Protein AF-A0A2E9MSY7-F1 (afdb_monomer)

Solvent-accessible surface area (backbone atoms only — not comparable to full-atom values): 4937 Å² total; per-residue (Å²): 82,60,37,43,33,36,29,62,62,78,55,91,88,54,67,54,65,72,73,54,71,69,56,49,49,61,43,58,80,67,63,49,77,86,36,40,62,31,38,32,44,96,90,49,77,33,66,75,74,52,70,68,61,52,54,54,49,49,57,29,56,78,65,67,49,58,50,75,50,64,56,92,32,34,36,38,38,42,31,74,45,89,76,130

Radius of gyration: 12.13 Å; Cα contacts (8 Å, |Δi|>4): 126; chains: 1; bounding box: 27×24×37 Å

Secondary structure (DSSP, 8-state):
-EEEEEEE-S-TTS--S---HHHHHHHHTT--GGGEEEEE-SS-EESS--HHHHHHHHHHHHTT--EEEEETTEEEEEEE----

pLDDT: mean 88.34, std 10.44, range [55.41, 96.44]

Nearest PDB structures (foldseek):
  7z2g-assembly1_B  TM=3.491E-01  e=4.794E+00  Human immunodeficiency virus type 1 BH10
  3qip-assembly1_A  TM=4.280E-01  e=6.143E+00  HIV-1 M:B_HXB2R
  3lp0-assembly1_A  TM=4.119E-01  e=6.953E+00  HIV-1 M:B_HXB2R

Sequence (84 aa):
MIFRIEAIIGDRYESTDSLTKEQVHHWLEKIQKHDILKVETEDDYWEDVPDELFELLKTN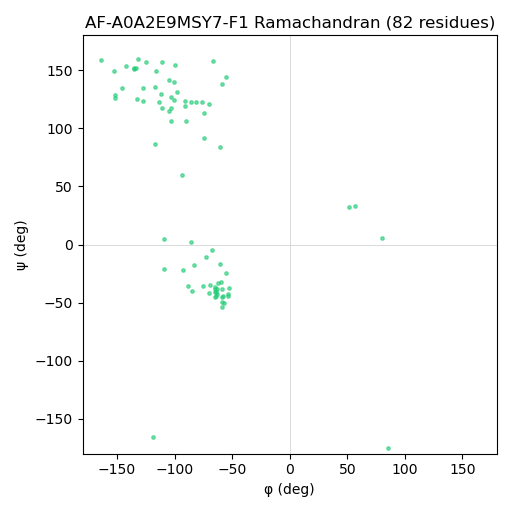IDAEKYDYTMAKGHLWLNVDIPIE

Foldseek 3Di:
DKKKWKFAFDDPVDLDQDDDPVRVLVRLLVDDQVRICWIDDPVDIDRRDDPVNVVQSNVCSVVVQWDWHGDRRMIIIIHDDPDD

Mean predicted aligned error: 4.25 Å

Structure (mmCIF, N/CA/C/O backbone):
data_AF-A0A2E9MSY7-F1
#
_entry.id   AF-A0A2E9MSY7-F1
#
loop_
_atom_site.group_PDB
_atom_site.id
_atom_site.type_symbol
_atom_site.label_atom_id
_atom_site.label_alt_id
_atom_site.label_comp_id
_atom_site.label_asym_id
_atom_site.label_entity_id
_atom_site.label_seq_id
_atom_site.pdbx_PDB_ins_code
_atom_site.Cartn_x
_atom_site.Cartn_y
_atom_site.Cartn_z
_atom_site.occupancy
_atom_site.B_iso_or_equiv
_atom_site.auth_seq_id
_atom_site.auth_comp_id
_atom_site.auth_asym_id
_atom_site.auth_atom_id
_atom_site.pdbx_PDB_model_num
ATOM 1 N N . MET A 1 1 ? 3.152 -8.622 -12.205 1.00 91.19 1 MET A N 1
ATOM 2 C CA . MET A 1 1 ? 4.003 -9.055 -11.073 1.00 91.19 1 MET A CA 1
ATOM 3 C C . MET A 1 1 ? 3.298 -8.615 -9.810 1.00 91.19 1 MET A C 1
ATOM 5 O O . MET A 1 1 ? 2.860 -7.471 -9.747 1.00 91.19 1 MET A O 1
ATOM 9 N N . ILE A 1 2 ? 3.138 -9.515 -8.838 1.00 93.75 2 ILE A N 1
ATOM 10 C CA . ILE A 1 2 ? 2.394 -9.208 -7.612 1.00 93.75 2 ILE A CA 1
ATOM 11 C C . ILE A 1 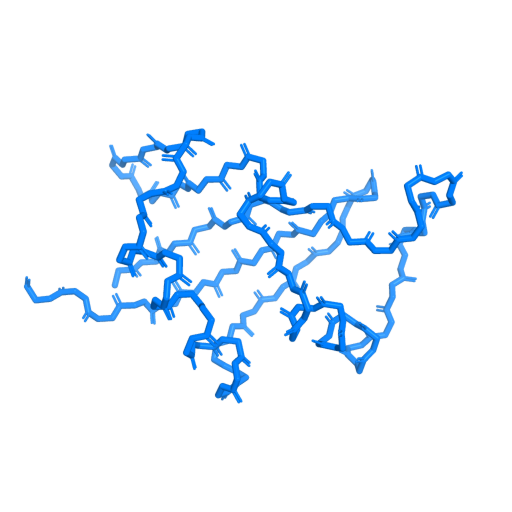2 ? 3.336 -8.559 -6.603 1.00 93.75 2 ILE A C 1
ATOM 13 O O . ILE A 1 2 ? 4.333 -9.156 -6.203 1.00 93.75 2 ILE A O 1
ATOM 17 N N . PHE A 1 3 ? 2.968 -7.359 -6.177 1.00 95.56 3 PHE A N 1
ATOM 18 C CA . PHE A 1 3 ? 3.595 -6.629 -5.090 1.00 95.56 3 PHE A CA 1
ATOM 19 C C . PHE A 1 3 ? 2.722 -6.734 -3.851 1.00 95.56 3 PHE A C 1
ATOM 21 O O . PHE A 1 3 ? 1.532 -6.412 -3.889 1.00 95.56 3 PHE A O 1
ATOM 28 N N . ARG A 1 4 ? 3.326 -7.157 -2.746 1.00 96.38 4 ARG A N 1
ATOM 29 C CA . ARG A 1 4 ? 2.721 -7.173 -1.423 1.00 96.38 4 ARG A CA 1
ATOM 30 C C . ARG A 1 4 ? 3.312 -6.035 -0.603 1.00 96.38 4 ARG A C 1
ATOM 32 O O . ARG A 1 4 ? 4.506 -6.019 -0.321 1.00 96.38 4 ARG A O 1
ATOM 39 N N . ILE A 1 5 ? 2.479 -5.069 -0.244 1.00 95.44 5 ILE A N 1
ATOM 40 C CA . ILE A 1 5 ? 2.894 -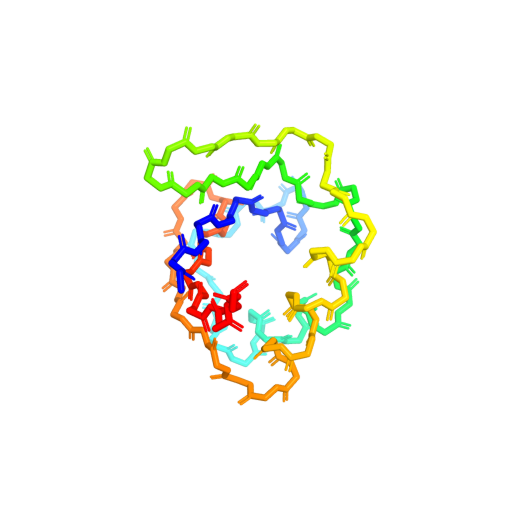3.849 0.450 1.00 95.44 5 ILE A CA 1
ATOM 41 C C . ILE A 1 5 ? 2.344 -3.873 1.866 1.00 95.44 5 ILE A C 1
ATOM 43 O O . ILE A 1 5 ? 1.149 -4.083 2.064 1.00 95.44 5 ILE A O 1
ATOM 47 N N . GLU A 1 6 ? 3.208 -3.630 2.842 1.00 94.75 6 GLU A N 1
ATOM 48 C CA . GLU A 1 6 ? 2.815 -3.388 4.223 1.00 94.75 6 GLU A CA 1
ATOM 49 C C . GLU A 1 6 ? 2.8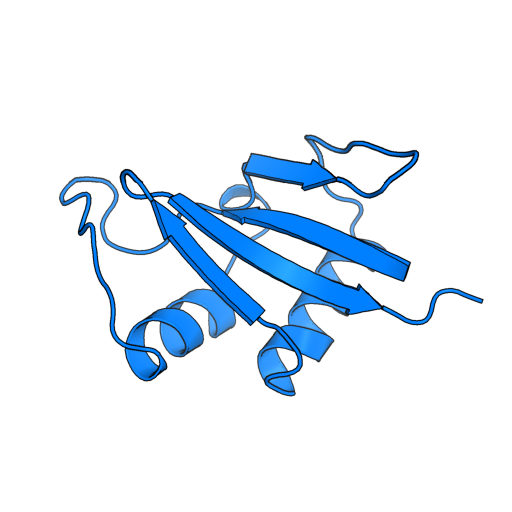35 -1.888 4.501 1.00 94.75 6 GLU A C 1
ATOM 51 O O . GLU A 1 6 ? 3.865 -1.238 4.322 1.00 94.75 6 GLU A O 1
ATOM 56 N N . ALA A 1 7 ? 1.714 -1.338 4.958 1.00 92.06 7 ALA A N 1
ATOM 57 C CA . ALA A 1 7 ? 1.583 0.079 5.257 1.00 92.06 7 ALA A CA 1
ATOM 58 C C . ALA A 1 7 ? 0.878 0.325 6.593 1.00 92.06 7 ALA A C 1
ATOM 60 O O . ALA A 1 7 ? 0.025 -0.453 7.034 1.00 92.06 7 ALA A O 1
ATOM 61 N N . ILE A 1 8 ? 1.212 1.453 7.212 1.00 88.12 8 ILE A N 1
ATOM 62 C CA . ILE A 1 8 ? 0.493 1.992 8.363 1.00 88.12 8 ILE A CA 1
ATOM 63 C C . ILE A 1 8 ? -0.590 2.941 7.848 1.00 88.12 8 ILE A C 1
ATOM 65 O O . ILE A 1 8 ? -0.292 3.914 7.161 1.00 88.12 8 ILE A O 1
ATOM 69 N N . ILE A 1 9 ? -1.845 2.685 8.216 1.00 81.62 9 ILE A N 1
ATOM 70 C CA . ILE A 1 9 ? -2.976 3.588 7.958 1.00 81.62 9 ILE A CA 1
ATOM 71 C C . ILE A 1 9 ? -3.801 3.786 9.232 1.00 81.62 9 ILE A C 1
ATOM 73 O O . ILE A 1 9 ? -3.763 2.953 10.136 1.00 81.62 9 ILE A O 1
ATOM 77 N N . GLY A 1 10 ? -4.589 4.862 9.283 1.00 73.31 10 GLY A N 1
ATOM 78 C CA . GLY A 1 10 ? -5.378 5.209 10.466 1.00 73.31 10 GLY A CA 1
ATOM 79 C C . GLY A 1 10 ? -4.591 6.024 11.496 1.00 73.31 10 GLY A C 1
ATOM 80 O O . GLY A 1 10 ? -3.454 6.436 11.263 1.00 73.31 10 GLY A O 1
ATOM 81 N N . ASP A 1 11 ? -5.219 6.291 12.643 1.00 66.25 11 ASP A N 1
ATOM 82 C CA . ASP A 1 11 ? -4.531 6.929 13.764 1.00 66.25 11 ASP A CA 1
ATOM 83 C C . ASP A 1 11 ? -3.527 5.935 14.369 1.00 66.25 11 ASP A C 1
ATOM 85 O O . ASP A 1 11 ? -3.903 4.862 14.837 1.00 66.25 11 ASP A O 1
ATOM 89 N N . ARG A 1 12 ? -2.236 6.292 14.380 1.00 60.94 12 ARG A N 1
ATOM 90 C CA . ARG A 1 12 ? -1.162 5.454 14.945 1.00 60.94 12 ARG A CA 1
ATOM 91 C C . ARG A 1 12 ? -1.356 5.167 16.442 1.00 60.94 12 ARG A C 1
ATOM 93 O O . ARG A 1 12 ? -0.713 4.258 16.963 1.00 60.94 12 ARG A O 1
ATOM 100 N N . TYR A 1 13 ? -2.210 5.928 17.129 1.00 55.41 13 TYR A N 1
ATOM 101 C CA . TYR A 1 13 ? -2.536 5.750 18.545 1.00 55.41 13 TYR A CA 1
ATOM 102 C C . TYR A 1 13 ? -3.769 4.874 18.787 1.00 55.41 13 TYR A C 1
ATOM 104 O O . TYR A 1 13 ? -3.887 4.278 19.858 1.00 55.41 13 TYR A O 1
ATOM 112 N N . GLU A 1 14 ? -4.647 4.736 17.794 1.00 57.22 14 GLU A N 1
ATOM 113 C CA . GLU A 1 14 ? -5.792 3.831 17.831 1.00 57.22 14 GLU A CA 1
ATOM 114 C C . GLU A 1 14 ? -5.612 2.792 16.728 1.00 57.22 14 GLU A C 1
ATOM 116 O O . GLU A 1 14 ? -6.091 2.960 15.606 1.00 57.22 14 GLU A O 1
ATOM 121 N N . SER A 1 15 ? -4.895 1.705 17.045 1.00 57.47 15 SER A N 1
ATOM 122 C CA . SER A 1 15 ? -4.792 0.524 16.181 1.00 57.47 15 SER A CA 1
ATOM 123 C C . SER A 1 15 ? -6.183 -0.073 15.973 1.00 57.47 15 SER A C 1
ATOM 125 O O . SER A 1 15 ? -6.623 -0.969 16.690 1.00 57.47 15 SER A O 1
ATOM 127 N N . THR A 1 16 ? -6.914 0.483 15.015 1.00 63.09 16 THR A N 1
ATOM 128 C CA . THR A 1 16 ? -8.227 -0.002 14.626 1.00 63.09 16 THR A CA 1
ATOM 129 C C . THR A 1 16 ? -8.013 -1.275 13.821 1.00 63.09 16 THR A C 1
ATOM 131 O O . THR A 1 16 ? -7.462 -1.264 12.723 1.00 63.09 16 THR A O 1
ATOM 134 N N . ASP A 1 17 ? -8.442 -2.405 14.381 1.00 65.50 17 ASP A N 1
ATOM 135 C CA . ASP A 1 17 ? -8.356 -3.709 13.712 1.00 65.50 17 ASP A CA 1
ATOM 136 C C . ASP A 1 17 ? -9.287 -3.812 12.488 1.00 65.50 17 ASP A C 1
ATOM 138 O O . ASP A 1 17 ? -9.261 -4.805 11.761 1.00 65.50 17 ASP A O 1
ATOM 142 N N . SER A 1 18 ? -10.110 -2.791 12.236 1.00 72.75 18 SER A N 1
ATOM 143 C CA . SER A 1 18 ? -10.992 -2.733 11.078 1.00 72.75 18 SER A CA 1
ATOM 144 C C . SER A 1 18 ? -11.277 -1.298 10.643 1.00 72.75 18 SER A C 1
ATOM 146 O O . SER A 1 18 ? -11.804 -0.503 11.422 1.00 72.75 18 SER A O 1
ATOM 148 N N . LEU A 1 19 ? -11.027 -1.016 9.367 1.00 83.75 19 LEU A N 1
ATOM 149 C CA . LEU A 1 19 ? -11.538 0.144 8.642 1.00 83.75 19 LEU A CA 1
ATOM 150 C C . LEU A 1 19 ? -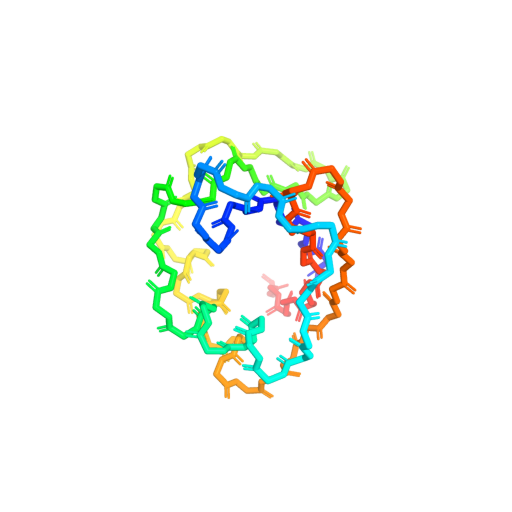12.449 -0.339 7.508 1.00 83.75 19 LEU A C 1
ATOM 152 O O . LEU A 1 19 ? -12.254 -1.419 6.945 1.00 83.75 19 LEU A O 1
ATOM 156 N N . THR A 1 20 ? -13.456 0.460 7.161 1.00 88.62 20 THR A N 1
ATOM 157 C CA . THR A 1 20 ? -14.272 0.208 5.961 1.00 88.62 20 THR A CA 1
ATOM 158 C C . THR A 1 20 ? -13.433 0.388 4.692 1.00 88.62 20 THR A C 1
ATOM 160 O O . THR A 1 20 ? -12.434 1.107 4.710 1.00 88.62 20 THR A O 1
ATOM 163 N N . LYS A 1 21 ? -13.846 -0.215 3.567 1.00 89.88 21 LYS A N 1
ATOM 164 C CA . LYS A 1 21 ? -13.147 -0.055 2.276 1.00 89.88 21 LYS A CA 1
ATOM 165 C C . LYS A 1 21 ? -12.971 1.416 1.892 1.00 89.88 21 LYS A C 1
ATOM 167 O O . LYS A 1 21 ? -11.890 1.807 1.469 1.00 89.88 21 LYS A O 1
ATOM 172 N N . GLU A 1 22 ? -14.008 2.224 2.086 1.00 91.50 22 GLU A N 1
ATOM 173 C CA . GLU A 1 22 ? -13.997 3.663 1.796 1.00 91.50 22 GLU A CA 1
ATOM 174 C C . GLU A 1 22 ? -12.974 4.408 2.663 1.00 91.50 22 GLU A C 1
ATOM 176 O O . GLU A 1 22 ? -12.211 5.226 2.158 1.00 91.50 22 GLU A O 1
ATOM 181 N N . GLN A 1 23 ? -12.899 4.084 3.959 1.00 90.38 23 GLN A N 1
ATOM 182 C CA . GLN A 1 23 ? -11.890 4.661 4.851 1.00 90.38 23 GLN A CA 1
ATOM 183 C C . GLN A 1 23 ? -10.477 4.235 4.455 1.00 90.38 23 GLN A C 1
ATOM 185 O O . GLN A 1 23 ? -9.589 5.081 4.410 1.00 90.38 23 GLN A O 1
ATOM 190 N N . VAL A 1 24 ? -10.264 2.948 4.157 1.00 90.75 24 VAL A N 1
ATOM 191 C CA . VAL A 1 24 ? -8.967 2.438 3.688 1.00 90.75 24 VAL A CA 1
ATOM 192 C C . VAL A 1 24 ? -8.540 3.176 2.427 1.00 90.75 24 VAL A C 1
ATOM 194 O O . VAL A 1 24 ? -7.437 3.708 2.387 1.00 90.75 24 VAL A O 1
ATOM 197 N N . HIS A 1 25 ? -9.422 3.269 1.433 1.00 93.19 25 HIS A N 1
ATOM 198 C CA . HIS A 1 25 ? -9.129 3.969 0.188 1.00 93.19 25 HIS A CA 1
ATOM 199 C C . HIS A 1 25 ? -8.777 5.442 0.431 1.00 93.19 25 HIS A C 1
ATOM 201 O O . HIS A 1 25 ? -7.750 5.906 -0.046 1.00 93.19 25 HIS A O 1
ATOM 207 N N . HIS A 1 26 ? -9.533 6.146 1.277 1.00 92.12 26 HIS A N 1
ATOM 208 C CA . HIS A 1 26 ? -9.248 7.544 1.602 1.00 92.12 26 HIS A CA 1
ATOM 209 C C . HIS A 1 26 ? -7.892 7.766 2.295 1.00 92.12 26 HIS A C 1
ATOM 211 O O . HIS A 1 26 ? -7.253 8.806 2.123 1.00 92.12 26 HIS A O 1
ATOM 217 N N . TRP A 1 27 ? -7.447 6.803 3.107 1.00 91.12 27 TRP A N 1
ATOM 218 C CA . TRP A 1 27 ? -6.098 6.822 3.673 1.00 91.12 27 TRP A CA 1
ATOM 219 C C . TRP A 1 27 ? -5.038 6.565 2.604 1.00 91.12 27 TRP A C 1
ATOM 221 O O . TRP A 1 27 ? -4.023 7.256 2.576 1.00 91.12 27 TRP A O 1
ATOM 231 N N . LEU A 1 28 ? -5.291 5.612 1.707 1.00 93.00 28 LEU A N 1
ATOM 232 C CA . LEU A 1 28 ? -4.387 5.266 0.615 1.00 93.00 28 LEU A CA 1
ATOM 233 C C . LEU A 1 28 ? -4.205 6.405 -0.394 1.00 93.00 28 LEU A C 1
ATOM 235 O O . LEU A 1 28 ? -3.080 6.633 -0.820 1.00 93.00 28 LEU A O 1
ATOM 239 N N . GLU A 1 29 ? -5.248 7.182 -0.698 1.00 93.50 29 GLU A N 1
ATOM 240 C CA . GLU A 1 29 ? -5.150 8.403 -1.524 1.00 93.50 29 GLU A CA 1
ATOM 241 C C . GLU A 1 29 ? -4.127 9.416 -0.972 1.00 93.50 29 GLU A C 1
ATOM 243 O O . GLU A 1 29 ? -3.598 10.257 -1.699 1.00 93.50 29 GLU A O 1
ATOM 248 N N . LYS A 1 30 ? -3.856 9.363 0.337 1.00 92.19 30 LYS A N 1
ATOM 249 C CA . LYS A 1 30 ? -2.964 10.283 1.055 1.00 92.19 30 LYS A CA 1
ATOM 250 C C . LYS A 1 30 ? -1.655 9.633 1.494 1.00 92.19 30 LYS A C 1
ATOM 252 O O . LYS A 1 30 ? -0.879 10.291 2.188 1.00 92.19 30 LYS A O 1
ATOM 257 N N . ILE A 1 31 ? -1.419 8.375 1.119 1.00 91.94 31 ILE A N 1
ATOM 258 C CA . ILE A 1 31 ? -0.257 7.613 1.572 1.00 91.94 31 ILE A CA 1
ATOM 259 C C . ILE A 1 31 ? 1.041 8.319 1.179 1.00 91.94 31 ILE A C 1
ATOM 261 O O . ILE A 1 31 ? 1.186 8.836 0.067 1.00 91.94 31 ILE A O 1
ATOM 265 N N . GLN A 1 32 ? 2.006 8.336 2.093 1.00 91.75 32 GLN A N 1
ATOM 266 C CA . GLN A 1 32 ? 3.358 8.807 1.825 1.00 91.75 32 GLN A CA 1
ATOM 267 C C . GLN A 1 32 ? 4.327 7.626 1.867 1.00 91.75 32 GLN A C 1
ATOM 269 O O . GLN A 1 32 ? 4.062 6.611 2.504 1.00 91.75 32 GLN A O 1
ATOM 274 N N . LYS A 1 33 ? 5.489 7.746 1.212 1.00 92.44 33 LYS A N 1
ATOM 275 C CA . LYS A 1 33 ? 6.493 6.662 1.206 1.00 92.44 33 LYS A CA 1
ATOM 276 C C . LYS A 1 33 ? 6.856 6.173 2.604 1.00 92.44 33 LYS A C 1
ATOM 278 O O . LYS A 1 33 ? 7.017 4.983 2.803 1.00 92.44 33 LYS A O 1
ATOM 283 N N . HIS A 1 34 ? 6.938 7.083 3.572 1.00 90.38 34 HIS A N 1
ATOM 284 C CA . HIS A 1 34 ? 7.291 6.747 4.951 1.00 90.38 34 HIS A CA 1
ATOM 285 C C . HIS A 1 34 ? 6.187 6.009 5.724 1.00 90.38 34 HIS A C 1
ATOM 287 O O . HIS A 1 34 ? 6.427 5.575 6.850 1.00 90.38 34 HIS A O 1
ATOM 293 N N . ASP A 1 35 ? 4.973 5.930 5.179 1.00 90.88 35 ASP A N 1
ATOM 294 C CA . ASP A 1 35 ? 3.902 5.104 5.738 1.00 90.88 35 ASP A CA 1
ATOM 295 C C . ASP A 1 35 ? 4.024 3.648 5.279 1.00 90.88 35 ASP A C 1
ATOM 297 O O . ASP A 1 35 ? 3.441 2.758 5.901 1.00 90.88 35 ASP A O 1
ATOM 301 N N . ILE A 1 36 ? 4.792 3.396 4.213 1.00 93.25 36 ILE A N 1
ATOM 302 C CA . ILE A 1 36 ? 5.109 2.054 3.743 1.00 93.25 36 ILE A CA 1
ATOM 303 C C . ILE A 1 36 ? 6.250 1.509 4.593 1.00 93.25 36 ILE A C 1
ATOM 305 O O . ILE A 1 36 ? 7.320 2.104 4.687 1.00 93.25 36 ILE A O 1
ATOM 309 N N . LEU A 1 37 ? 6.001 0.365 5.219 1.00 93.31 37 LEU A N 1
ATOM 310 C CA . LEU A 1 37 ? 6.981 -0.340 6.036 1.00 93.31 37 LEU A CA 1
ATOM 311 C C . LEU A 1 37 ? 7.871 -1.235 5.188 1.00 93.31 37 LEU A C 1
ATOM 313 O O . LEU A 1 37 ? 9.066 -1.341 5.446 1.00 93.31 37 LEU A O 1
ATOM 317 N N . LYS A 1 38 ? 7.265 -1.895 4.199 1.00 94.69 38 LYS A N 1
ATOM 318 C CA . LYS A 1 38 ? 7.977 -2.726 3.240 1.00 94.69 38 LYS A CA 1
ATOM 319 C C . LYS A 1 38 ? 7.139 -3.032 2.011 1.00 94.69 38 LYS A C 1
ATOM 321 O O . LYS A 1 38 ? 5.907 -3.014 2.048 1.00 94.69 38 LYS A O 1
ATOM 326 N N . VAL A 1 39 ? 7.836 -3.391 0.946 1.00 95.62 39 VAL A N 1
ATOM 327 C CA . VAL A 1 39 ? 7.276 -3.959 -0.274 1.00 95.62 39 VAL A CA 1
ATOM 328 C C . VAL A 1 39 ? 8.022 -5.246 -0.578 1.00 95.62 39 VAL A C 1
ATOM 330 O O . VAL A 1 39 ? 9.245 -5.282 -0.512 1.00 95.62 39 VAL A O 1
ATOM 333 N N . GLU A 1 40 ? 7.302 -6.303 -0.916 1.00 95.75 40 GLU A N 1
ATOM 334 C CA . GLU A 1 40 ? 7.893 -7.579 -1.307 1.00 95.75 40 GLU A CA 1
ATOM 335 C C . GLU A 1 40 ? 7.196 -8.137 -2.547 1.00 95.75 40 GLU A C 1
ATOM 337 O O . GLU A 1 40 ? 6.017 -7.877 -2.801 1.00 95.75 40 GLU A O 1
ATOM 342 N N . THR A 1 41 ? 7.944 -8.893 -3.333 1.00 94.12 41 THR A N 1
ATOM 343 C CA . THR A 1 41 ? 7.429 -9.750 -4.401 1.00 94.12 41 THR A CA 1
ATOM 344 C C . THR A 1 41 ? 7.811 -11.194 -4.069 1.00 94.12 41 THR A C 1
ATOM 346 O O . THR A 1 41 ? 8.174 -11.492 -2.931 1.00 94.12 41 THR A O 1
ATOM 349 N N . GLU A 1 42 ? 7.709 -12.115 -5.026 1.00 92.25 42 GLU A N 1
ATOM 350 C CA . GLU A 1 42 ? 8.203 -13.481 -4.825 1.00 92.25 42 GLU A CA 1
ATOM 351 C C . GLU A 1 42 ? 9.731 -13.523 -4.643 1.00 92.25 42 GLU A C 1
ATOM 353 O O . GLU A 1 42 ? 10.220 -14.262 -3.789 1.00 92.25 42 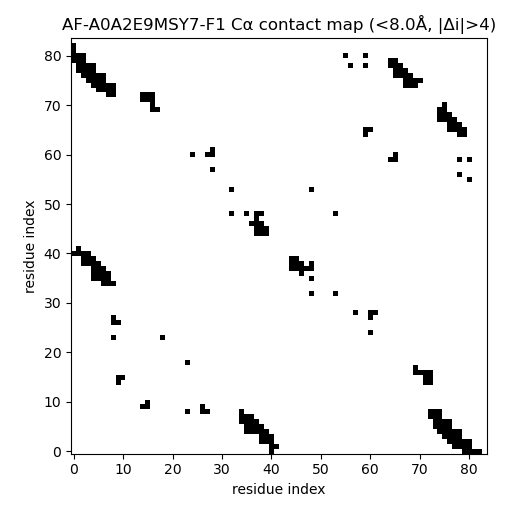GLU A O 1
ATOM 358 N N . ASP A 1 43 ? 10.464 -12.693 -5.392 1.00 92.00 43 ASP A N 1
ATOM 359 C CA . ASP A 1 43 ? 11.929 -12.750 -5.476 1.00 92.00 43 ASP A CA 1
ATOM 360 C C . ASP A 1 43 ? 12.640 -11.571 -4.789 1.00 92.00 43 ASP A C 1
ATOM 362 O O . ASP A 1 43 ? 13.807 -11.688 -4.412 1.00 92.00 43 ASP A O 1
ATOM 366 N N . ASP A 1 44 ? 11.942 -10.449 -4.591 1.00 93.38 44 ASP A N 1
ATOM 367 C CA . ASP A 1 44 ? 12.535 -9.191 -4.127 1.00 93.38 44 ASP A CA 1
ATOM 368 C C . ASP A 1 44 ? 11.863 -8.620 -2.870 1.00 93.38 44 ASP A C 1
ATOM 370 O O . ASP A 1 44 ? 10.690 -8.871 -2.581 1.00 93.38 44 ASP A O 1
ATOM 374 N N . TYR A 1 45 ? 12.610 -7.787 -2.140 1.00 94.88 45 TYR A N 1
ATOM 375 C CA . TYR A 1 45 ? 12.185 -7.130 -0.904 1.00 94.88 45 TYR A CA 1
ATOM 376 C C . TYR A 1 45 ? 12.800 -5.729 -0.780 1.00 94.88 45 TYR A C 1
ATOM 378 O O . TYR A 1 45 ? 14.007 -5.554 -0.960 1.00 94.88 45 TYR A O 1
ATOM 386 N N . TRP A 1 46 ? 11.982 -4.747 -0.403 1.00 94.56 46 TRP A N 1
ATOM 387 C CA . TRP A 1 46 ? 12.368 -3.351 -0.204 1.00 94.56 46 TRP A CA 1
ATOM 388 C C . TRP A 1 46 ? 11.817 -2.807 1.116 1.00 94.56 46 TRP A C 1
ATOM 390 O O . TRP A 1 46 ? 10.607 -2.807 1.333 1.00 94.56 46 TRP A O 1
ATOM 400 N N . GLU A 1 47 ? 12.699 -2.276 1.963 1.00 92.19 47 GLU A N 1
ATOM 401 C CA . GLU A 1 47 ? 12.325 -1.397 3.088 1.00 92.19 47 GLU A CA 1
ATOM 402 C C . GLU A 1 47 ? 12.266 0.071 2.657 1.00 92.19 47 GLU A C 1
ATOM 404 O O . GLU A 1 47 ? 11.403 0.817 3.108 1.00 92.19 47 GLU A O 1
ATOM 409 N N . ASP A 1 48 ? 13.158 0.474 1.748 1.00 91.81 48 ASP A N 1
ATOM 410 C CA . ASP A 1 48 ? 13.134 1.789 1.112 1.00 91.81 48 ASP A CA 1
ATOM 411 C C . ASP A 1 48 ? 12.577 1.647 -0.306 1.00 91.81 48 ASP A C 1
ATOM 413 O O . ASP A 1 48 ? 13.216 1.073 -1.193 1.00 91.81 48 ASP A O 1
ATOM 417 N N . VAL A 1 49 ? 11.337 2.096 -0.493 1.00 91.19 49 VAL A N 1
ATOM 418 C CA . VAL A 1 49 ? 10.586 1.885 -1.733 1.00 91.19 49 VAL A CA 1
ATOM 419 C C . VAL A 1 49 ? 11.099 2.828 -2.824 1.00 91.19 49 VAL A C 1
ATOM 421 O O . VAL A 1 49 ? 11.009 4.048 -2.651 1.00 91.19 49 VAL A O 1
ATOM 424 N N . PRO A 1 50 ? 11.553 2.303 -3.982 1.00 92.12 50 PRO A N 1
ATOM 425 C CA . PRO A 1 50 ? 11.967 3.136 -5.105 1.00 92.12 50 PRO A CA 1
ATOM 426 C C . PRO A 1 50 ? 10.870 4.106 -5.558 1.00 92.12 50 PRO A C 1
ATOM 428 O O . PRO A 1 50 ? 9.686 3.767 -5.582 1.00 92.12 50 PRO A O 1
ATOM 431 N N . ASP A 1 51 ? 11.270 5.305 -5.984 1.00 93.69 51 ASP A N 1
ATOM 432 C CA . ASP A 1 51 ? 10.354 6.368 -6.415 1.00 93.69 51 ASP A CA 1
ATOM 433 C C . ASP A 1 51 ? 9.371 5.919 -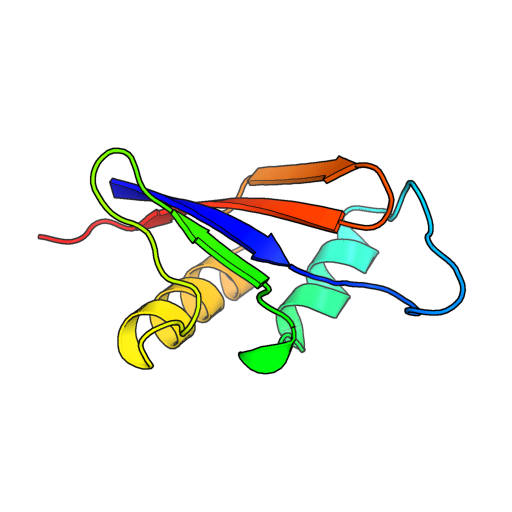7.497 1.00 93.69 51 ASP A C 1
ATOM 435 O O . ASP A 1 51 ? 8.177 6.193 -7.403 1.00 93.69 51 ASP 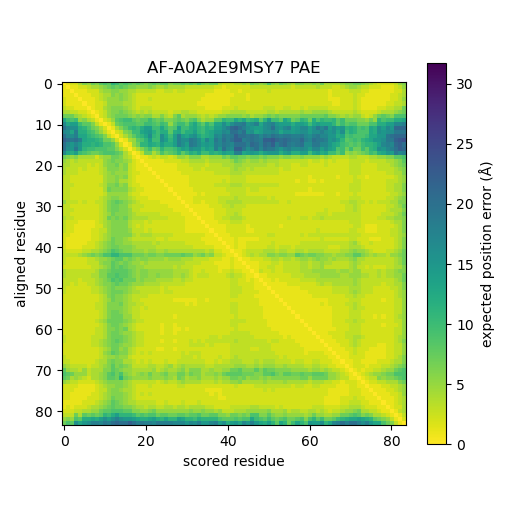A O 1
ATOM 439 N N . GLU A 1 52 ? 9.873 5.196 -8.493 1.00 92.50 52 GLU A N 1
ATOM 440 C CA . GLU A 1 52 ? 9.075 4.673 -9.599 1.00 92.50 52 GLU A CA 1
ATOM 441 C C . GLU A 1 52 ? 8.028 3.661 -9.120 1.00 92.50 52 GLU A C 1
ATOM 443 O O . GLU A 1 52 ? 6.855 3.761 -9.482 1.00 92.50 52 GLU A O 1
ATOM 448 N N . LEU A 1 53 ? 8.421 2.741 -8.233 1.00 92.19 53 LEU A N 1
ATOM 449 C CA . LEU A 1 53 ? 7.508 1.758 -7.653 1.00 92.19 53 LEU A CA 1
ATOM 450 C C . LEU A 1 53 ? 6.405 2.435 -6.829 1.00 92.19 53 LEU A C 1
ATOM 452 O O . LEU A 1 53 ? 5.246 2.028 -6.891 1.00 92.19 53 LEU A O 1
ATOM 456 N N . PHE A 1 54 ? 6.740 3.499 -6.098 1.00 94.50 54 PHE A N 1
ATOM 457 C CA . PHE A 1 54 ? 5.755 4.260 -5.335 1.00 94.50 54 PHE A CA 1
ATOM 458 C C . PHE A 1 54 ? 4.723 4.970 -6.228 1.00 94.50 54 PHE A C 1
ATOM 460 O O . PHE A 1 54 ? 3.532 4.962 -5.917 1.00 94.50 54 PHE A O 1
ATOM 467 N N . GLU A 1 55 ? 5.135 5.552 -7.356 1.00 95.06 55 GLU A N 1
ATOM 468 C CA . GLU A 1 55 ? 4.188 6.174 -8.295 1.00 95.06 55 GLU A CA 1
ATOM 469 C C . GLU A 1 55 ? 3.303 5.137 -9.009 1.00 95.06 55 GLU A C 1
ATOM 471 O O . GLU A 1 55 ? 2.107 5.374 -9.220 1.00 95.06 55 GLU A O 1
ATOM 476 N N . LEU A 1 56 ? 3.842 3.951 -9.315 1.00 93.94 56 LEU A N 1
ATOM 477 C CA . LEU A 1 56 ? 3.049 2.831 -9.830 1.00 93.94 56 LEU A CA 1
ATOM 478 C C . LEU A 1 56 ? 2.025 2.338 -8.798 1.00 93.94 56 LEU A C 1
ATOM 480 O O . LEU A 1 56 ? 0.872 2.075 -9.152 1.00 93.94 56 LEU A O 1
ATOM 484 N N . LEU A 1 57 ? 2.412 2.257 -7.522 1.00 93.19 57 LEU A N 1
ATOM 485 C CA . LEU A 1 57 ? 1.501 1.928 -6.427 1.00 93.19 57 LEU A CA 1
ATOM 486 C C . LEU A 1 57 ? 0.350 2.938 -6.348 1.00 93.19 57 LEU A C 1
ATOM 488 O O . LEU A 1 57 ? -0.810 2.529 -6.341 1.00 93.19 57 LEU A O 1
ATOM 492 N N . LYS A 1 58 ? 0.649 4.243 -6.364 1.00 95.12 58 LYS A N 1
ATOM 493 C CA . LYS A 1 58 ? -0.373 5.303 -6.353 1.00 95.12 58 LYS A CA 1
ATOM 494 C C . LYS A 1 58 ? -1.336 5.198 -7.531 1.00 95.12 58 LYS A C 1
ATOM 496 O O . LYS A 1 58 ? -2.541 5.244 -7.335 1.00 95.12 58 LYS A O 1
ATOM 501 N N . THR A 1 59 ? -0.819 4.951 -8.734 1.00 95.19 59 THR A N 1
ATOM 502 C CA . THR A 1 59 ? -1.655 4.777 -9.933 1.00 95.19 59 THR A CA 1
ATOM 503 C C . THR A 1 59 ? -2.646 3.615 -9.782 1.00 95.19 59 THR A C 1
ATOM 505 O O . THR A 1 59 ? -3.788 3.702 -10.233 1.00 95.19 59 THR A O 1
ATOM 508 N N . ASN A 1 60 ? -2.232 2.515 -9.144 1.00 94.94 60 ASN A N 1
ATOM 509 C CA . ASN A 1 60 ? -3.118 1.379 -8.882 1.00 94.94 60 ASN A CA 1
ATOM 510 C C . ASN A 1 60 ? -4.099 1.651 -7.739 1.00 94.94 60 ASN A C 1
ATOM 512 O O . ASN A 1 60 ? -5.242 1.209 -7.825 1.00 94.94 60 ASN A O 1
ATOM 516 N N . ILE A 1 61 ? -3.684 2.392 -6.707 1.00 94.25 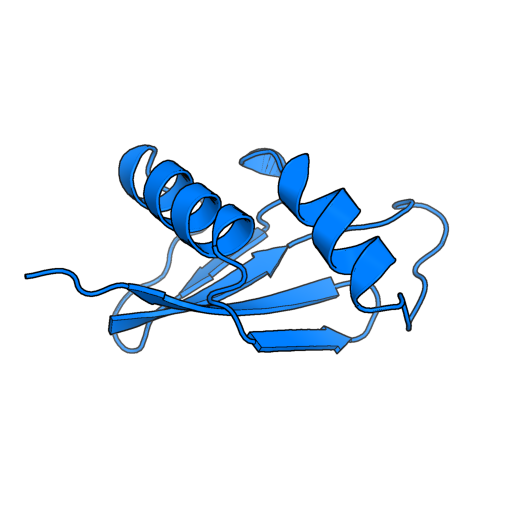61 ILE A N 1
ATOM 517 C CA . ILE A 1 61 ? -4.577 2.869 -5.647 1.00 94.25 61 ILE A CA 1
ATOM 518 C C . ILE A 1 61 ? -5.689 3.722 -6.255 1.00 94.25 61 ILE A C 1
ATOM 520 O O . ILE A 1 61 ? -6.851 3.376 -6.076 1.00 94.25 61 ILE A O 1
ATOM 524 N N . ASP A 1 62 ? -5.348 4.748 -7.038 1.00 94.69 62 ASP A N 1
ATOM 525 C CA . ASP A 1 62 ? -6.307 5.663 -7.675 1.00 94.69 62 ASP A CA 1
ATOM 526 C C . ASP A 1 62 ? -7.284 4.929 -8.608 1.00 94.69 62 ASP A C 1
ATOM 528 O O . ASP A 1 62 ? -8.441 5.317 -8.762 1.00 94.69 62 ASP A O 1
ATOM 532 N N . ALA A 1 63 ? -6.829 3.842 -9.238 1.00 95.25 63 ALA A N 1
ATOM 533 C CA . ALA A 1 63 ? -7.649 2.996 -10.100 1.00 95.25 63 ALA A CA 1
ATOM 534 C C . ALA A 1 63 ? -8.441 1.909 -9.344 1.00 95.25 63 ALA A C 1
ATOM 536 O O . ALA A 1 63 ? -9.092 1.086 -9.992 1.00 95.25 63 ALA A O 1
ATOM 537 N N . GLU A 1 64 ? -8.350 1.859 -8.010 1.00 95.25 64 GLU A N 1
ATOM 538 C CA . GLU A 1 64 ? -8.873 0.785 -7.152 1.00 95.25 64 GLU A CA 1
ATOM 539 C C . GLU A 1 64 ? -8.430 -0.630 -7.584 1.00 95.25 64 GLU A C 1
ATOM 541 O O . GLU A 1 64 ? -9.148 -1.617 -7.412 1.00 95.25 64 GLU A O 1
ATOM 546 N N . LYS A 1 65 ? -7.228 -0.751 -8.154 1.00 95.19 65 LYS A N 1
ATOM 547 C CA . LYS A 1 65 ? -6.638 -2.011 -8.630 1.00 95.19 65 LYS A CA 1
ATOM 548 C C . LYS A 1 65 ? -5.760 -2.657 -7.566 1.00 95.19 65 LYS A C 1
ATOM 550 O O . LYS A 1 65 ? -4.562 -2.855 -7.758 1.00 95.19 65 LYS A O 1
ATOM 555 N N . TYR A 1 66 ? -6.359 -2.964 -6.427 1.00 95.12 66 TYR A N 1
ATOM 556 C CA . TYR A 1 66 ? -5.675 -3.636 -5.334 1.00 95.12 66 TYR A CA 1
ATOM 557 C C . TYR A 1 66 ? -6.658 -4.444 -4.494 1.00 95.12 66 TYR A C 1
ATOM 559 O O . TYR A 1 66 ? -7.812 -4.057 -4.310 1.00 95.12 66 TYR A O 1
ATOM 567 N N . ASP A 1 67 ? -6.157 -5.531 -3.925 1.00 95.44 67 ASP A N 1
ATOM 568 C CA . ASP A 1 67 ? -6.805 -6.203 -2.806 1.00 95.44 67 ASP A CA 1
ATOM 569 C C . ASP A 1 67 ? -6.126 -5.786 -1.510 1.00 95.44 67 ASP A C 1
ATOM 571 O O . ASP A 1 67 ? -4.950 -5.414 -1.498 1.00 95.44 67 ASP A O 1
ATOM 575 N N . TYR A 1 68 ? -6.853 -5.862 -0.397 1.00 94.19 68 TYR A N 1
ATOM 576 C CA . TYR A 1 68 ? -6.270 -5.550 0.896 1.00 94.19 68 TYR A CA 1
ATOM 577 C C . TYR A 1 68 ? -6.772 -6.447 2.019 1.00 94.19 68 TYR A C 1
ATOM 579 O O . TYR A 1 68 ? -7.890 -6.961 2.002 1.00 94.19 68 TYR A O 1
ATOM 587 N N . THR A 1 69 ? -5.932 -6.588 3.038 1.00 92.25 69 THR A N 1
ATOM 588 C CA . THR A 1 69 ? -6.305 -7.154 4.335 1.00 92.25 69 THR A CA 1
ATOM 589 C C . THR A 1 69 ? -5.763 -6.266 5.447 1.00 92.25 69 THR A C 1
ATOM 591 O O . THR A 1 69 ? -4.759 -5.580 5.269 1.00 92.25 69 THR A O 1
ATOM 594 N N . MET A 1 70 ? -6.435 -6.260 6.596 1.00 87.44 70 MET A N 1
ATOM 595 C CA . MET A 1 70 ? -5.959 -5.571 7.794 1.00 87.44 70 MET A CA 1
ATOM 596 C C . MET A 1 70 ? -5.706 -6.582 8.904 1.00 87.44 70 MET A C 1
ATOM 598 O O . MET A 1 70 ? -6.517 -7.481 9.125 1.00 87.44 70 MET A O 1
ATOM 602 N N . ALA A 1 71 ? -4.581 -6.440 9.599 1.00 82.62 71 ALA A N 1
ATOM 603 C CA . ALA A 1 71 ? -4.250 -7.269 10.749 1.00 82.62 71 ALA A CA 1
ATOM 604 C C . ALA A 1 71 ? -3.357 -6.498 11.724 1.00 82.62 71 ALA A C 1
ATOM 606 O O . ALA A 1 71 ? -2.317 -5.979 11.326 1.00 82.62 71 ALA A O 1
ATOM 607 N N . LYS A 1 72 ? -3.731 -6.474 13.012 1.00 78.88 72 LYS A N 1
ATOM 608 C CA . LYS A 1 72 ? -2.944 -5.873 14.105 1.00 78.88 72 LYS A CA 1
ATOM 609 C C . LYS A 1 72 ? -2.593 -4.391 13.887 1.00 78.88 72 LYS A C 1
ATOM 611 O O . LYS A 1 72 ? -1.517 -3.962 14.283 1.00 78.88 72 LYS A O 1
ATOM 616 N N . GLY A 1 73 ? -3.465 -3.625 13.230 1.00 76.56 73 GLY A N 1
ATOM 617 C CA . GLY A 1 73 ? -3.211 -2.219 12.879 1.00 76.56 73 GLY A CA 1
ATOM 618 C C . GLY A 1 73 ? -2.339 -1.997 11.636 1.00 76.56 73 GLY A C 1
ATOM 619 O O . GLY A 1 73 ? -2.009 -0.856 11.330 1.00 76.56 73 GLY A O 1
ATOM 620 N N . HIS A 1 74 ? -1.984 -3.058 10.907 1.00 86.62 74 HIS A N 1
ATOM 621 C CA . HIS A 1 74 ? -1.255 -2.973 9.642 1.00 86.62 74 HIS A CA 1
ATOM 622 C C . HIS A 1 74 ? -2.195 -3.245 8.472 1.00 86.62 74 HIS A C 1
ATOM 624 O O . HIS A 1 74 ? -3.056 -4.131 8.542 1.00 86.62 74 HIS A O 1
ATOM 630 N N . LEU A 1 75 ? -1.994 -2.507 7.385 1.00 91.75 75 LEU A N 1
ATOM 631 C CA . LEU A 1 75 ? -2.625 -2.761 6.101 1.00 91.75 75 LEU A CA 1
ATOM 632 C C . LEU A 1 75 ? -1.664 -3.533 5.207 1.00 91.75 75 LEU A C 1
ATOM 634 O O . LEU A 1 75 ? -0.519 -3.134 5.013 1.00 91.75 75 LEU A O 1
ATOM 638 N N . TRP A 1 76 ? -2.174 -4.602 4.614 1.00 94.12 76 TRP A N 1
ATOM 639 C CA . TRP A 1 76 ? -1.493 -5.358 3.580 1.00 94.12 76 TRP A CA 1
ATOM 640 C C . TRP A 1 76 ? -2.216 -5.159 2.263 1.00 94.12 76 TRP A C 1
ATOM 642 O O . TRP A 1 76 ? -3.376 -5.556 2.154 1.00 94.12 76 TRP A O 1
ATOM 652 N N . LEU A 1 77 ? -1.538 -4.576 1.282 1.00 95.44 77 LEU A N 1
ATOM 653 C CA . LEU A 1 77 ? -2.031 -4.423 -0.082 1.00 95.44 77 LEU A CA 1
ATOM 654 C C . LEU A 1 77 ? -1.412 -5.491 -0.972 1.00 95.44 77 LEU A C 1
ATOM 656 O O . LEU A 1 77 ? -0.215 -5.749 -0.872 1.00 95.44 77 LEU A O 1
ATOM 660 N N . ASN A 1 78 ? -2.208 -6.049 -1.875 1.00 96.44 78 ASN A N 1
ATOM 661 C CA . ASN A 1 78 ? -1.720 -6.824 -3.005 1.00 96.44 78 ASN A CA 1
ATOM 662 C C . ASN A 1 78 ? -2.049 -6.059 -4.284 1.00 96.44 78 ASN A C 1
ATOM 664 O O . ASN A 1 78 ? -3.214 -5.753 -4.543 1.00 96.44 78 ASN A O 1
ATOM 668 N N . VAL A 1 79 ? -1.022 -5.758 -5.071 1.00 95.44 79 VAL A N 1
ATOM 669 C CA . VAL A 1 79 ? -1.138 -4.989 -6.310 1.00 95.44 79 VAL A CA 1
ATOM 670 C C . VAL A 1 79 ? -0.470 -5.769 -7.427 1.00 95.44 79 VAL A C 1
ATOM 672 O O . VAL A 1 79 ? 0.706 -6.111 -7.324 1.00 95.44 79 VAL A O 1
ATOM 675 N N . ASP A 1 80 ? -1.205 -6.054 -8.500 1.00 93.94 80 ASP A N 1
ATOM 676 C CA . ASP A 1 80 ? -0.616 -6.639 -9.703 1.00 93.94 80 ASP A CA 1
ATOM 677 C C . ASP A 1 80 ? -0.173 -5.523 -10.647 1.00 93.94 80 ASP A C 1
ATOM 679 O O . ASP A 1 80 ? -0.989 -4.843 -11.273 1.00 93.94 80 ASP A O 1
ATOM 683 N N . ILE A 1 81 ? 1.139 -5.317 -10.719 1.00 87.94 81 ILE A N 1
ATOM 684 C CA . ILE A 1 81 ? 1.758 -4.318 -11.584 1.00 87.94 81 ILE A CA 1
ATOM 685 C C . ILE A 1 81 ? 2.356 -5.055 -12.787 1.00 87.94 81 ILE A C 1
ATOM 687 O O . ILE A 1 81 ? 3.249 -5.891 -12.605 1.00 87.94 81 ILE A O 1
ATOM 691 N N . PRO A 1 82 ? 1.898 -4.787 -14.022 1.00 80.25 82 PRO A N 1
ATOM 692 C CA . PRO A 1 82 ? 2.506 -5.347 -15.219 1.00 80.25 82 PRO A CA 1
ATOM 693 C C . PRO A 1 82 ? 3.833 -4.627 -15.475 1.00 80.25 82 PRO A C 1
ATOM 695 O O . PRO A 1 82 ? 3.869 -3.570 -16.098 1.00 80.25 82 PRO A O 1
ATOM 698 N N . ILE A 1 83 ? 4.911 -5.180 -14.930 1.00 73.25 83 ILE A N 1
ATOM 699 C CA . ILE A 1 83 ? 6.278 -4.777 -15.252 1.00 73.25 83 ILE A CA 1
ATOM 700 C C . ILE A 1 83 ? 6.719 -5.672 -16.412 1.00 73.25 83 ILE A C 1
ATOM 702 O O . ILE A 1 83 ? 6.643 -6.897 -16.289 1.00 73.25 83 ILE A O 1
ATOM 706 N N . GLU A 1 84 ? 7.049 -5.054 -17.547 1.00 58.91 84 GLU A N 1
ATOM 707 C CA . GLU A 1 84 ? 7.557 -5.724 -18.757 1.00 58.91 84 GLU A CA 1
ATOM 708 C C . GLU A 1 84 ? 9.029 -6.131 -18.623 1.00 58.91 84 GLU A C 1
ATOM 710 O O . GLU A 1 84 ? 9.808 -5.359 -18.016 1.00 58.91 84 GLU A O 1
#

=== Feature glossary ===
Legend for the data blocks above and below:

— What the protein is —

The amino-acid sequence is the protein's primary structure: the linear order of residues from the N-terminus to the C-terminus, written in one-letter code. Everything else here — the 3D coordinates, the secondary structure, the domain annotations — is ultimately a consequence of this string.

Database cross-references. InterPro integrates a dozen domain/family signature databases into unified entries with residue-range hits. GO terms attach function/process/location labels with evidence codes. CATH codes position the fold in a four-level structural taxonomy. Organism is the NCBI-taxonomy species name.

— Where its atoms are —

The mmCIF block holds the 3D Cartesian coordinates of each backbone atom (N, Cα, C, O) in ångströms. mmCIF is the PDB's canonical archive format — a tagged-loop text representation of the atomic model.

The six renders are orthographic views along the three Cartesian axes in both directions. Representation (cartoon, sticks, or surface) and color scheme (sequence-rainbow or by-chain) vary across proteins so the training set covers all the common visualization conventions.

— Local backbone conformation —

Secondary structure is the local, repeating backbone conformation. DSSP classifies it into eight states by reading the hydrogen-bond network: three helix types (H, G, I), two β types (E, B), two non-regular types (T, S), and unstructured coil (-).

SS3 is a coarse helix/strand/coil call (letters a/b/c) made by the P-SEA algorithm from inter-Cα distances and dihedrals. It is less detailed than DSSP but needs only Cα positions.

Backbone dihedral angles. Every residue except chain termini has a φ (preceding-C → N → Cα → C) and a ψ (N → Cα → C → next-N). They are reported in degrees following the IUPAC sign convention. Secondary structure is essentially a statement about which (φ, ψ) basin each residue occupies.

— Global shape and packing —

The geometric summary reports three shape descriptors. Rg (radius of gyration) measures how spread out the Cα atoms are about their centre of mass; compact globular proteins have small Rg, elongated or unfolded ones large. Cα contacts (<8 Å, |i−j|>4) count long-range residue pairs in spatial proximity — high for tightly packed folds, near zero for rods or random coil. The bounding-box extents give the protein's footprint along x, y, z in Å.

Solvent accessibility: the surface area of each residue that a 1.4 Å water probe can touch, in Å². When only backbone atoms are present the absolute values are lower than full-atom SASA (side chains contribute most of the area) and are flagged as backbone-only.

Plot images: a contact map (which residues are close in 3D, as an N×N binary image), a Ramachandran scatter (backbone torsion angles, revealing secondary-structure composition at a glance), and — for AlphaFold structures — a PAE heatmap (pairwise prediction confidence).

— Structural neighborhood —

Foldseek's 3Di representation compresses backbone geometry into a per-residue letter drawn from a learned twenty-state alphabet. It captures the tertiary interaction pattern around each residue — which residues are packed against it in space, regardless of where they are in sequence.

Structural nearest neighbors (via Foldseek easy-search vs the PDB). Reported per hit: target PDB id, E-value, and alignment TM-score. A TM-score above ~0.5 is the conventional threshold for 'same fold'.

— Confidence and disorder —

pLDDT (predicted Local Distance Difference Test) is AlphaFold's per-residue confidence score, ranging from 0 to 100. Values above 90 indicate high confidence (typically well-packed cores); 70–90 is confident; 50–70 low confidence; below 50 usually means the region is disordered or the prediction is unreliable there. AlphaFold stores pLDDT in the mmCIF B-factor column.

For experimental (PDB) structures, the B-factor (temperature factor) quantifies the positional spread of each atom in the crystal — a combination of thermal vibration and static disorder — in units of Å². High B-factors mark flexible loops or poorly resolved regions; low B-factors mark the rigid, well-ordered core.

Predicted Aligned Error (PAE) is an AlphaFold confidence matrix: entry (i, j) is the expected error in the position of residue j, in ångströms, when the prediction is superimposed on the true structure at residue i. Low PAE within a block of residues means that block is internally rigid and well-predicted; high PAE between two blocks means their relative placement is uncertain even if each block individually is confident.